Protein AF-A0A931SEQ1-F1 (afdb_monomer)

Sequence (87 aa):
MEGLRWNPLKNEWLRIARGASFSDLTDNGTFLGTRHHPTRPNQQIMLFEYQGRVWAVPFVRSREGNFLKTLYPSRKYTRLHRRGELI

Radius of gyration: 12.46 Å; Cα contacts (8 Å, |Δi|>4): 153; chains: 1; bounding box: 30×28×35 Å

Structure (mmCIF, N/CA/C/O backbone):
data_AF-A0A931SEQ1-F1
#
_entry.id   AF-A0A931SEQ1-F1
#
loop_
_atom_site.group_PDB
_atom_site.id
_atom_site.type_symbol
_atom_site.label_atom_id
_atom_site.label_alt_id
_atom_site.label_comp_id
_atom_site.label_asym_id
_atom_site.label_entity_id
_atom_site.label_seq_id
_atom_site.pdbx_PDB_ins_code
_atom_site.Cartn_x
_atom_site.Cartn_y
_atom_site.Cartn_z
_atom_site.occupancy
_atom_site.B_iso_or_equiv
_atom_site.auth_seq_id
_atom_site.auth_comp_id
_atom_site.auth_asym_id
_atom_site.auth_atom_id
_atom_site.pdbx_PDB_model_num
ATOM 1 N N . MET A 1 1 ? 11.863 9.606 0.795 1.00 50.03 1 MET A N 1
ATOM 2 C CA . MET A 1 1 ? 11.488 8.255 0.318 1.00 50.03 1 MET A CA 1
ATOM 3 C C . MET A 1 1 ? 12.034 8.092 -1.093 1.00 50.03 1 MET A C 1
ATOM 5 O O . MET A 1 1 ? 11.847 9.009 -1.881 1.00 50.03 1 MET A O 1
ATOM 9 N N . GLU A 1 2 ? 12.750 7.001 -1.396 1.00 58.09 2 GLU A N 1
ATOM 10 C CA . GLU A 1 2 ? 13.146 6.664 -2.780 1.00 58.09 2 GLU A CA 1
ATOM 11 C C . GLU A 1 2 ? 11.921 6.741 -3.703 1.00 58.09 2 GLU A C 1
ATOM 13 O O . GLU A 1 2 ? 10.844 6.281 -3.315 1.00 58.09 2 GLU A O 1
ATOM 18 N N . GLY A 1 3 ? 12.088 7.325 -4.895 1.00 82.25 3 GLY A N 1
ATOM 19 C CA . GLY A 1 3 ? 10.993 7.649 -5.810 1.00 82.25 3 GLY A CA 1
ATOM 20 C C . GLY A 1 3 ? 10.032 6.478 -6.023 1.00 82.25 3 GLY A C 1
A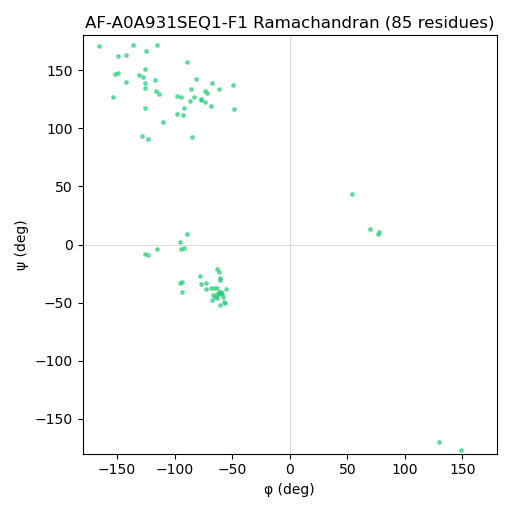TOM 21 O O . GLY A 1 3 ? 10.420 5.418 -6.527 1.00 82.25 3 GLY A O 1
ATOM 22 N N . LEU A 1 4 ? 8.778 6.670 -5.611 1.00 89.31 4 LEU A N 1
ATOM 23 C CA . LEU A 1 4 ? 7.695 5.747 -5.915 1.00 89.31 4 LEU A CA 1
ATOM 24 C C . LEU A 1 4 ? 7.323 5.916 -7.386 1.00 89.31 4 LEU A C 1
ATOM 26 O O . LEU A 1 4 ? 7.160 7.032 -7.874 1.00 89.31 4 LEU A O 1
ATOM 30 N N . ARG A 1 5 ? 7.206 4.799 -8.100 1.00 92.94 5 ARG A N 1
ATOM 31 C CA . ARG A 1 5 ? 6.846 4.773 -9.517 1.00 92.94 5 ARG A CA 1
ATOM 32 C C . ARG A 1 5 ? 5.646 3.864 -9.717 1.00 92.94 5 ARG A C 1
ATOM 34 O O . ARG A 1 5 ? 5.579 2.772 -9.155 1.00 92.94 5 ARG A O 1
ATOM 41 N N . TRP A 1 6 ? 4.719 4.285 -10.562 1.00 94.00 6 T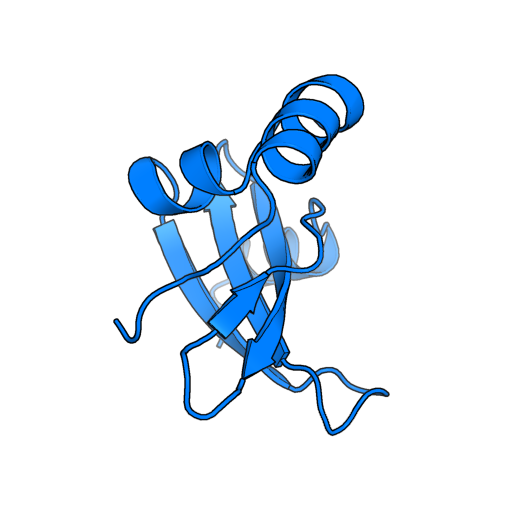RP A N 1
ATOM 42 C CA . TRP A 1 6 ? 3.584 3.473 -10.982 1.00 94.00 6 TRP A CA 1
ATOM 43 C C . TRP A 1 6 ? 3.168 3.840 -12.401 1.00 94.00 6 TRP A C 1
ATOM 45 O O . TRP A 1 6 ? 3.517 4.895 -12.923 1.00 94.00 6 TRP A O 1
ATOM 55 N N . ASN A 1 7 ? 2.411 2.950 -13.038 1.00 93.81 7 ASN A N 1
ATOM 56 C CA . ASN A 1 7 ? 1.801 3.241 -14.329 1.00 93.81 7 ASN A CA 1
ATOM 57 C C . ASN A 1 7 ? 0.565 4.153 -14.122 1.00 93.81 7 ASN A C 1
ATOM 59 O O . ASN A 1 7 ? -0.329 3.758 -13.365 1.00 93.81 7 ASN A O 1
ATOM 63 N N . PRO A 1 8 ? 0.467 5.322 -14.788 1.00 93.31 8 PRO A N 1
ATOM 64 C CA . PRO A 1 8 ? -0.664 6.243 -14.625 1.00 93.31 8 PRO A CA 1
ATOM 65 C C . PRO A 1 8 ? -2.025 5.652 -15.016 1.00 93.31 8 PRO A C 1
ATOM 67 O O . PRO A 1 8 ? -2.996 5.820 -14.284 1.00 93.31 8 PRO A O 1
ATOM 70 N N . LEU A 1 9 ? -2.102 4.883 -16.107 1.00 94.50 9 LEU A N 1
ATOM 71 C CA . LEU A 1 9 ? -3.344 4.212 -16.519 1.00 94.50 9 LEU A CA 1
ATOM 72 C C . LEU A 1 9 ? -3.796 3.195 -15.467 1.00 94.50 9 LEU A C 1
ATOM 74 O O . LEU A 1 9 ? -4.982 3.054 -15.181 1.00 94.50 9 LEU A O 1
ATOM 78 N N . LYS A 1 10 ? -2.835 2.506 -14.844 1.00 93.12 10 LYS A N 1
ATOM 79 C CA . LYS A 1 10 ? -3.123 1.571 -13.754 1.00 93.12 10 LYS A CA 1
ATOM 80 C C . LYS A 1 10 ? -3.615 2.281 -12.497 1.00 93.12 10 LYS A C 1
ATOM 82 O O . LYS A 1 10 ? -4.480 1.743 -11.813 1.00 93.12 10 LYS A O 1
ATOM 87 N N . ASN A 1 11 ? -3.055 3.451 -12.195 1.00 94.56 11 ASN A N 1
ATOM 88 C CA . ASN A 1 11 ? -3.495 4.288 -11.082 1.00 94.56 11 ASN A CA 1
ATOM 89 C C . ASN A 1 11 ? -4.980 4.631 -11.221 1.00 94.56 11 ASN A C 1
ATOM 91 O O . ASN A 1 11 ? -5.759 4.394 -10.301 1.00 94.56 11 ASN A O 1
ATOM 95 N N . GLU A 1 12 ? -5.364 5.098 -12.409 1.00 94.12 12 GLU A N 1
ATOM 96 C CA . GLU A 1 12 ? -6.742 5.478 -12.700 1.00 94.12 12 GLU A CA 1
ATOM 97 C C . GLU A 1 12 ? -7.689 4.278 -12.686 1.00 94.12 12 GLU A C 1
ATOM 99 O O . GLU A 1 12 ? -8.748 4.311 -12.060 1.00 94.12 12 GLU A O 1
ATOM 104 N N . TRP A 1 13 ? -7.272 3.163 -13.288 1.00 95.56 13 TRP A N 1
ATOM 105 C CA . TRP A 1 13 ? -8.065 1.939 -13.262 1.00 95.56 13 TRP A CA 1
ATOM 106 C C . TRP A 1 13 ? -8.315 1.432 -11.832 1.00 95.56 13 TRP A C 1
ATOM 108 O O . TRP A 1 13 ? -9.424 1.006 -11.517 1.00 95.56 13 TRP A O 1
ATOM 118 N N . LEU A 1 14 ? -7.314 1.493 -10.944 1.00 94.44 14 LEU A N 1
ATOM 119 C CA . LEU A 1 14 ? -7.478 1.109 -9.536 1.00 94.44 14 LEU A CA 1
ATOM 120 C C . LEU A 1 14 ? -8.442 2.043 -8.801 1.00 94.44 14 LEU A C 1
ATOM 122 O O . LEU A 1 14 ? -9.254 1.553 -8.014 1.00 94.44 14 LEU A O 1
ATOM 126 N N . ARG A 1 15 ? -8.409 3.346 -9.108 1.00 93.00 15 ARG A N 1
ATOM 127 C CA . ARG A 1 15 ? -9.350 4.331 -8.564 1.00 93.00 15 ARG A CA 1
ATOM 128 C C . ARG A 1 15 ? -10.791 3.938 -8.866 1.00 93.00 15 ARG A C 1
ATOM 130 O O . ARG A 1 15 ? -11.594 3.828 -7.947 1.00 93.00 15 ARG A O 1
ATOM 137 N N . ILE A 1 16 ? -11.083 3.627 -10.129 1.00 93.81 16 ILE A N 1
ATOM 138 C CA . ILE A 1 16 ? -12.420 3.215 -10.581 1.00 93.81 16 ILE A CA 1
ATOM 139 C C . ILE A 1 16 ? -12.805 1.849 -9.994 1.00 93.81 16 ILE A C 1
ATOM 141 O O . ILE A 1 16 ? -13.899 1.682 -9.463 1.00 93.81 16 ILE A O 1
ATOM 145 N N . ALA A 1 17 ? -11.910 0.861 -10.066 1.00 93.06 17 ALA A N 1
ATOM 146 C CA . ALA A 1 17 ? -12.233 -0.522 -9.712 1.00 93.06 17 ALA A CA 1
ATOM 147 C C . ALA A 1 17 ? -12.262 -0.794 -8.199 1.00 93.06 17 ALA A C 1
ATOM 149 O O . ALA A 1 17 ? -12.904 -1.748 -7.758 1.00 93.06 17 ALA A O 1
ATOM 150 N N . ARG A 1 18 ? -11.507 -0.031 -7.397 1.00 91.25 18 ARG A N 1
ATOM 151 C CA . ARG A 1 18 ? -11.307 -0.296 -5.959 1.00 91.25 18 ARG A CA 1
ATOM 152 C C . ARG A 1 18 ? -11.644 0.890 -5.061 1.00 91.25 18 ARG A C 1
ATOM 154 O O . ARG A 1 18 ? -11.658 0.704 -3.848 1.00 91.25 18 ARG A O 1
ATOM 161 N N . GLY A 1 19 ? -11.915 2.065 -5.627 1.00 92.12 19 GLY A N 1
ATOM 162 C CA . GLY A 1 19 ? -12.202 3.287 -4.873 1.00 92.12 19 GLY A CA 1
ATOM 163 C C . GLY A 1 19 ? -10.964 3.963 -4.279 1.00 92.12 19 GLY A C 1
ATOM 164 O O . GLY A 1 19 ? -11.112 4.841 -3.438 1.00 92.12 19 GLY A O 1
ATOM 165 N N . ALA A 1 20 ? -9.756 3.542 -4.672 1.00 94.31 20 ALA A N 1
ATOM 166 C CA . ALA A 1 20 ? -8.501 4.161 -4.253 1.00 94.31 20 ALA A CA 1
ATOM 167 C C . ALA A 1 20 ? -7.413 3.965 -5.314 1.00 94.31 20 ALA A C 1
ATOM 169 O O . ALA A 1 20 ? -7.347 2.930 -5.985 1.00 94.31 20 ALA A O 1
ATOM 170 N N . SER A 1 21 ? -6.538 4.952 -5.434 1.00 96.44 21 SER A N 1
ATOM 171 C CA . SER A 1 21 ? -5.382 4.973 -6.325 1.00 96.44 21 SER A CA 1
ATOM 172 C C . SER A 1 21 ? -4.069 5.004 -5.532 1.00 96.44 21 SER A C 1
ATOM 174 O O . SER A 1 21 ? -4.068 5.132 -4.309 1.00 96.44 21 SER A O 1
ATOM 176 N N . PHE A 1 22 ? -2.928 4.851 -6.206 1.00 95.69 22 PHE A N 1
ATOM 177 C CA . PHE A 1 22 ? -1.626 5.018 -5.559 1.00 95.69 22 PHE A CA 1
ATOM 178 C C . PHE A 1 22 ? -1.440 6.450 -5.063 1.00 95.69 22 PHE A C 1
ATOM 180 O O . PHE A 1 22 ? -1.016 6.611 -3.926 1.00 95.69 22 PHE A O 1
ATOM 187 N N . SER A 1 23 ? -1.825 7.449 -5.866 1.00 94.75 23 SER A N 1
ATOM 188 C CA . SER A 1 23 ? -1.784 8.863 -5.468 1.00 94.75 23 SER A CA 1
ATOM 189 C C . SER A 1 23 ? -2.645 9.136 -4.235 1.00 94.75 23 SER A C 1
ATOM 191 O O . SER A 1 23 ? -2.189 9.794 -3.309 1.00 94.75 23 SER A O 1
ATOM 193 N N . ASP A 1 24 ? -3.846 8.549 -4.145 1.00 95.62 24 ASP A N 1
ATOM 194 C CA . ASP A 1 24 ? -4.693 8.733 -2.956 1.00 95.62 24 ASP A CA 1
ATOM 195 C C . ASP A 1 24 ? -3.982 8.252 -1.684 1.00 95.62 24 ASP A C 1
ATOM 197 O O . ASP A 1 24 ? -4.013 8.932 -0.660 1.00 95.62 24 ASP A O 1
ATOM 201 N N . LEU A 1 25 ? -3.308 7.097 -1.759 1.00 95.56 25 LEU A N 1
ATOM 202 C CA . LEU A 1 25 ? -2.583 6.525 -0.626 1.00 95.56 25 LEU A CA 1
ATOM 203 C C . LEU A 1 25 ? -1.291 7.280 -0.298 1.00 95.56 25 LEU A C 1
ATOM 205 O O . LEU A 1 25 ? -0.963 7.395 0.879 1.00 95.56 25 LEU A O 1
ATOM 209 N N . THR A 1 26 ? -0.545 7.759 -1.297 1.00 93.31 26 THR A N 1
ATOM 210 C CA . THR A 1 26 ? 0.725 8.467 -1.063 1.00 93.31 26 THR A CA 1
ATOM 211 C C . THR A 1 26 ? 0.525 9.895 -0.588 1.00 93.31 26 THR A C 1
ATOM 213 O O . THR A 1 26 ? 1.332 10.371 0.205 1.00 93.31 26 THR A O 1
ATOM 216 N N . ASP A 1 27 ? -0.532 10.555 -1.058 1.00 94.25 27 ASP A N 1
ATOM 217 C CA . ASP A 1 27 ? -0.748 11.983 -0.828 1.00 94.25 27 ASP A CA 1
ATOM 218 C C . ASP A 1 27 ? -1.652 12.218 0.387 1.00 94.25 27 ASP A C 1
ATOM 220 O O . ASP A 1 27 ? -1.474 13.195 1.110 1.00 94.25 27 ASP A O 1
ATOM 224 N N . ASN A 1 28 ? -2.605 11.311 0.639 1.00 95.50 28 ASN A N 1
ATOM 225 C CA . ASN A 1 28 ? -3.608 11.467 1.698 1.00 95.50 28 ASN A CA 1
ATOM 226 C C . ASN A 1 28 ? -3.623 10.320 2.721 1.00 95.50 28 ASN A C 1
ATOM 228 O O . ASN A 1 28 ? -4.348 10.396 3.713 1.00 95.50 28 ASN A O 1
ATOM 232 N N . GLY A 1 29 ? -2.893 9.231 2.474 1.00 94.94 29 GLY A N 1
ATOM 233 C CA . GLY A 1 29 ? -2.813 8.095 3.388 1.00 94.94 29 GLY A CA 1
ATOM 234 C C . GLY A 1 29 ? -1.685 8.238 4.410 1.00 94.94 29 GLY A C 1
ATOM 235 O O . GLY A 1 29 ? -0.684 8.913 4.182 1.00 94.94 29 GLY A O 1
ATOM 236 N N . THR A 1 30 ? -1.811 7.538 5.536 1.00 95.94 30 THR A N 1
ATOM 237 C CA . THR A 1 30 ? -0.737 7.436 6.533 1.00 95.94 30 THR A CA 1
ATOM 238 C C . THR A 1 30 ? 0.114 6.208 6.243 1.00 95.94 30 THR A C 1
ATOM 240 O O . THR A 1 30 ? -0.380 5.082 6.304 1.00 95.94 30 THR A O 1
ATOM 243 N N . PHE A 1 31 ? 1.401 6.391 5.947 1.00 95.38 31 PHE A N 1
ATOM 244 C CA . PHE A 1 31 ? 2.324 5.269 5.783 1.00 95.38 31 PHE A CA 1
ATOM 245 C C . PHE A 1 31 ? 2.566 4.572 7.126 1.00 95.38 31 PHE A C 1
ATOM 247 O O . PHE A 1 31 ? 3.074 5.175 8.067 1.00 95.38 31 PHE A O 1
ATOM 254 N N . LEU A 1 32 ? 2.214 3.290 7.204 1.00 94.94 32 LEU A N 1
ATOM 255 C CA . LEU A 1 32 ? 2.359 2.491 8.420 1.00 94.94 32 LEU A CA 1
ATOM 256 C C . LEU A 1 32 ? 3.681 1.729 8.442 1.00 94.94 32 LEU A C 1
ATOM 258 O O . LEU A 1 32 ? 4.235 1.514 9.508 1.00 94.94 32 LEU A O 1
ATOM 262 N N . GLY A 1 33 ? 4.195 1.313 7.285 1.00 93.19 33 GLY A N 1
ATOM 263 C CA . GLY A 1 33 ? 5.455 0.578 7.194 1.00 93.19 33 GLY A CA 1
ATOM 264 C C . GLY A 1 33 ? 5.495 -0.416 6.039 1.00 93.19 33 GLY A C 1
ATOM 265 O O . GLY A 1 33 ? 4.548 -0.547 5.260 1.00 93.19 33 GLY A O 1
ATOM 266 N N . THR A 1 34 ? 6.599 -1.155 5.946 1.00 92.69 34 THR A N 1
ATOM 267 C CA . THR A 1 34 ? 6.834 -2.155 4.895 1.00 92.69 34 THR A CA 1
ATOM 268 C C . THR A 1 34 ? 6.959 -3.553 5.493 1.00 92.69 34 THR A C 1
ATOM 270 O O . THR A 1 34 ? 7.567 -3.738 6.543 1.00 92.69 34 THR A O 1
ATOM 273 N N . ARG A 1 35 ? 6.416 -4.564 4.808 1.00 89.38 35 ARG A N 1
ATOM 274 C CA . ARG A 1 35 ? 6.579 -5.984 5.152 1.00 89.38 35 ARG A CA 1
ATOM 275 C C . ARG A 1 35 ? 7.117 -6.789 3.974 1.00 89.38 35 ARG A C 1
ATOM 277 O O . ARG A 1 35 ? 6.849 -6.474 2.815 1.00 89.38 35 ARG A O 1
ATOM 284 N N . HIS A 1 36 ? 7.838 -7.866 4.273 1.00 86.38 36 HIS A N 1
ATOM 285 C CA . HIS A 1 36 ? 8.225 -8.847 3.261 1.00 86.38 36 HIS A CA 1
ATOM 286 C C . HIS A 1 36 ? 6.998 -9.590 2.732 1.00 86.38 36 HIS A C 1
ATOM 288 O O . HIS A 1 36 ? 6.096 -9.950 3.495 1.00 86.38 36 HIS A O 1
A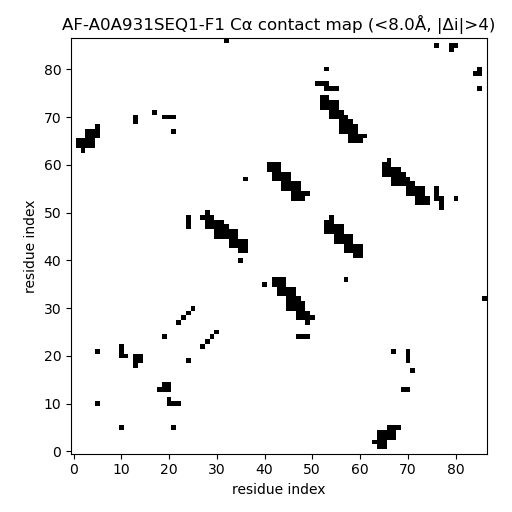TOM 294 N N . HIS A 1 37 ? 6.959 -9.826 1.420 1.00 78.19 37 HIS A N 1
ATOM 295 C CA . HIS A 1 37 ? 5.923 -10.666 0.844 1.00 78.19 37 HIS A CA 1
ATOM 296 C C . HIS A 1 37 ? 6.221 -12.133 1.201 1.00 78.19 37 HIS A C 1
ATOM 298 O O . HIS A 1 37 ? 7.277 -12.637 0.820 1.00 78.19 37 HIS A O 1
ATOM 304 N N . PRO A 1 38 ? 5.303 -12.854 1.873 1.00 73.00 38 PRO A N 1
ATOM 305 C CA . PRO A 1 38 ? 5.598 -14.164 2.465 1.00 73.00 38 PRO A CA 1
ATOM 306 C C . PRO A 1 38 ? 6.036 -15.217 1.438 1.00 73.00 38 PRO A C 1
ATOM 308 O O . PRO A 1 38 ? 6.823 -16.096 1.753 1.00 73.00 38 PRO A O 1
ATOM 311 N N . THR A 1 39 ? 5.537 -15.119 0.204 1.00 77.25 39 THR A N 1
ATOM 312 C CA . THR A 1 39 ? 5.800 -16.094 -0.869 1.00 77.25 39 THR A CA 1
ATOM 313 C C . THR A 1 39 ? 6.588 -15.545 -2.057 1.00 77.25 39 THR A C 1
ATOM 315 O O . THR A 1 39 ? 6.876 -16.284 -2.991 1.00 77.25 39 THR A O 1
ATOM 318 N N . ARG A 1 40 ? 6.909 -14.245 -2.082 1.00 78.00 40 ARG A N 1
ATOM 319 C CA . ARG A 1 40 ? 7.558 -13.610 -3.241 1.00 78.00 40 ARG A CA 1
ATOM 320 C C . ARG A 1 40 ? 8.801 -12.860 -2.773 1.00 78.00 40 ARG A C 1
ATOM 322 O O . ARG A 1 40 ? 8.675 -11.694 -2.414 1.00 78.00 40 ARG A O 1
ATOM 329 N N . PRO A 1 41 ? 9.989 -13.484 -2.804 1.00 75.94 41 PRO A N 1
ATOM 330 C CA . PRO A 1 41 ? 11.201 -12.913 -2.208 1.00 75.94 41 PRO A CA 1
ATOM 331 C C . PRO A 1 41 ? 11.603 -11.566 -2.827 1.00 75.94 41 PRO A C 1
ATOM 333 O O . PRO A 1 41 ? 12.125 -10.698 -2.137 1.00 75.94 41 PRO A O 1
ATOM 336 N N . ASN A 1 42 ? 11.263 -11.346 -4.100 1.00 83.56 42 ASN A N 1
ATOM 337 C CA . ASN A 1 42 ? 11.576 -10.111 -4.827 1.00 83.56 42 ASN A CA 1
ATOM 338 C C . ASN A 1 42 ? 10.491 -9.027 -4.684 1.00 83.56 42 ASN A C 1
ATOM 340 O O . ASN A 1 42 ? 10.491 -8.050 -5.433 1.00 83.56 42 ASN A O 1
ATOM 344 N N . GLN A 1 43 ? 9.505 -9.225 -3.804 1.00 87.56 43 GLN A N 1
ATOM 345 C CA . GLN A 1 43 ? 8.417 -8.281 -3.570 1.00 87.56 43 GLN A CA 1
ATOM 346 C C . GLN A 1 43 ? 8.290 -7.952 -2.088 1.00 87.56 43 GLN A C 1
ATOM 348 O O . GLN A 1 43 ? 8.450 -8.789 -1.201 1.00 87.56 43 GLN A O 1
ATOM 353 N N . GLN A 1 44 ? 7.938 -6.703 -1.837 1.00 92.38 44 GLN A N 1
ATOM 354 C CA . GLN A 1 44 ? 7.587 -6.203 -0.521 1.00 92.38 44 GLN A CA 1
ATOM 355 C C . GLN A 1 44 ? 6.199 -5.570 -0.592 1.00 92.38 44 GLN A C 1
ATOM 357 O O . GLN A 1 44 ? 5.636 -5.378 -1.671 1.00 92.38 44 GLN A O 1
ATOM 362 N N . ILE A 1 45 ? 5.613 -5.308 0.568 1.00 94.19 45 ILE A N 1
ATOM 363 C CA . ILE A 1 45 ? 4.274 -4.746 0.701 1.00 94.19 45 ILE A CA 1
ATOM 364 C C . ILE A 1 45 ? 4.386 -3.498 1.562 1.00 94.19 45 ILE A C 1
ATOM 366 O O . ILE A 1 45 ? 4.758 -3.602 2.729 1.00 94.19 45 ILE A O 1
ATOM 370 N N . MET A 1 46 ? 4.052 -2.339 1.001 1.00 94.94 46 MET A N 1
ATOM 371 C CA . MET A 1 46 ? 3.833 -1.124 1.787 1.00 94.94 46 MET A CA 1
ATOM 372 C C . MET A 1 46 ? 2.423 -1.147 2.366 1.00 94.94 46 MET A C 1
ATOM 374 O O . MET A 1 46 ? 1.486 -1.611 1.712 1.00 94.94 46 MET A O 1
ATOM 378 N N . LEU A 1 47 ? 2.276 -0.661 3.591 1.00 96.69 47 LEU A N 1
ATOM 379 C CA . LEU A 1 47 ? 1.001 -0.548 4.282 1.00 96.69 47 LEU A CA 1
ATOM 380 C C . LEU A 1 47 ? 0.666 0.927 4.477 1.00 96.69 47 LEU A C 1
ATOM 382 O O . LEU A 1 47 ? 1.488 1.678 4.996 1.00 96.69 47 LEU A O 1
ATOM 386 N N . PHE A 1 48 ? -0.546 1.311 4.088 1.00 96.88 48 PHE A N 1
ATOM 387 C CA . PHE A 1 48 ? -1.079 2.659 4.277 1.00 96.88 48 PHE A CA 1
ATOM 388 C C . PHE A 1 48 ? -2.419 2.591 5.000 1.00 96.88 48 PHE A C 1
ATOM 390 O O . PHE A 1 48 ? -3.260 1.777 4.631 1.00 96.88 48 PHE A O 1
ATOM 397 N N . GLU A 1 49 ? -2.643 3.426 6.004 1.00 96.62 49 GLU A N 1
ATOM 398 C CA . GLU A 1 49 ? -3.986 3.703 6.515 1.00 96.62 49 GLU A CA 1
ATOM 399 C C . GLU A 1 49 ? -4.629 4.769 5.627 1.00 96.62 49 GLU A C 1
ATOM 401 O O . GLU A 1 49 ? -4.021 5.799 5.349 1.00 96.62 49 GLU A O 1
ATOM 406 N N . TYR A 1 50 ? -5.825 4.489 5.116 1.00 97.12 50 TYR A N 1
ATOM 407 C CA . TYR A 1 50 ? -6.605 5.448 4.345 1.00 97.12 50 TYR A CA 1
ATOM 408 C C . TYR A 1 50 ? -8.091 5.115 4.475 1.00 97.12 50 TYR A C 1
ATOM 410 O O . TYR A 1 50 ? -8.507 3.973 4.234 1.00 97.12 50 TYR A O 1
ATOM 418 N N . GLN A 1 51 ? -8.890 6.113 4.861 1.00 94.50 51 GLN A N 1
ATOM 419 C CA . GLN A 1 51 ? -10.338 5.993 5.079 1.00 94.50 51 GLN A CA 1
ATOM 420 C C . GLN A 1 51 ? -10.721 4.860 6.059 1.00 94.50 51 GLN A C 1
ATOM 422 O O . GLN A 1 51 ? -11.645 4.076 5.817 1.00 94.50 51 GLN A O 1
ATOM 427 N N . GLY A 1 52 ? -9.997 4.725 7.176 1.00 93.44 52 GLY A N 1
ATOM 428 C CA . GLY A 1 52 ? -10.317 3.774 8.246 1.00 93.44 52 GLY A CA 1
ATOM 429 C C . GLY A 1 52 ? -9.949 2.318 7.941 1.00 93.44 52 GLY A C 1
ATOM 430 O O . GLY A 1 52 ? -10.360 1.403 8.677 1.00 93.44 52 GLY A O 1
ATOM 431 N N . ARG A 1 53 ? -9.213 2.074 6.848 1.00 95.44 53 ARG A N 1
ATOM 432 C CA . ARG A 1 53 ? -8.746 0.753 6.408 1.00 95.44 53 ARG A CA 1
ATOM 433 C C . ARG A 1 53 ? -7.261 0.789 6.081 1.00 95.44 53 ARG A C 1
ATOM 435 O O . ARG A 1 53 ? -6.755 1.756 5.528 1.00 95.44 53 ARG A O 1
ATOM 442 N N . VAL A 1 54 ? -6.583 -0.323 6.350 1.00 97.19 54 VAL A N 1
ATOM 443 C CA . VAL A 1 54 ? -5.204 -0.520 5.909 1.00 97.19 54 VAL A CA 1
ATOM 444 C C . VAL A 1 54 ? -5.192 -1.105 4.505 1.00 97.19 54 VAL A C 1
ATOM 446 O O . VAL A 1 54 ? -5.750 -2.177 4.256 1.00 97.19 54 VAL A O 1
ATOM 449 N N . TRP A 1 55 ? -4.515 -0.417 3.601 1.00 97.25 55 TRP A N 1
ATOM 450 C CA . TRP A 1 55 ? -4.262 -0.804 2.227 1.00 97.25 55 TRP A CA 1
ATOM 451 C C . TRP A 1 55 ? -2.880 -1.430 2.109 1.00 97.25 55 TRP A C 1
ATOM 453 O O . TRP A 1 55 ? -1.881 -0.868 2.550 1.00 97.25 55 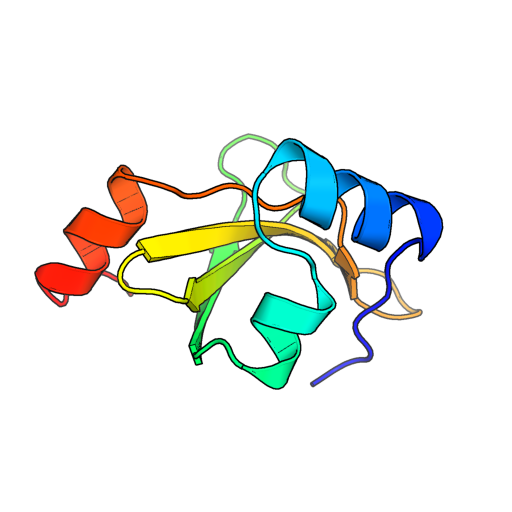TRP A O 1
ATOM 463 N N . ALA A 1 56 ? -2.832 -2.617 1.514 1.00 96.31 56 ALA A N 1
ATOM 464 C CA . ALA A 1 56 ? -1.602 -3.303 1.168 1.00 96.31 56 ALA A CA 1
ATOM 465 C C . ALA A 1 56 ? -1.230 -2.982 -0.277 1.00 96.31 56 ALA A C 1
ATOM 467 O O . ALA A 1 56 ? -2.033 -3.183 -1.191 1.00 96.31 56 ALA A O 1
ATOM 468 N N . VAL A 1 57 ? 0.001 -2.523 -0.474 1.00 95.94 57 VAL A N 1
ATOM 469 C CA . VAL A 1 57 ? 0.526 -2.067 -1.759 1.00 95.94 57 VAL A CA 1
ATOM 470 C C . VAL A 1 57 ? 1.779 -2.877 -2.104 1.00 95.94 57 VAL A C 1
ATOM 472 O O . VAL A 1 57 ? 2.886 -2.522 -1.693 1.00 95.94 57 VAL A O 1
ATOM 475 N N . PRO A 1 58 ? 1.636 -4.011 -2.816 1.00 95.12 58 PRO A N 1
ATOM 476 C CA . PRO A 1 58 ? 2.779 -4.765 -3.308 1.00 95.12 58 PRO A CA 1
ATOM 477 C C . PRO A 1 58 ? 3.637 -3.948 -4.274 1.00 95.12 58 PRO A C 1
ATOM 479 O O . PRO A 1 58 ? 3.124 -3.355 -5.229 1.00 95.12 58 PRO A O 1
ATOM 482 N N . PHE A 1 59 ? 4.950 -3.994 -4.078 1.00 94.06 59 PHE A N 1
ATOM 483 C CA . PHE A 1 59 ? 5.927 -3.312 -4.916 1.00 94.06 59 PHE A CA 1
ATOM 484 C C . PHE A 1 59 ? 7.19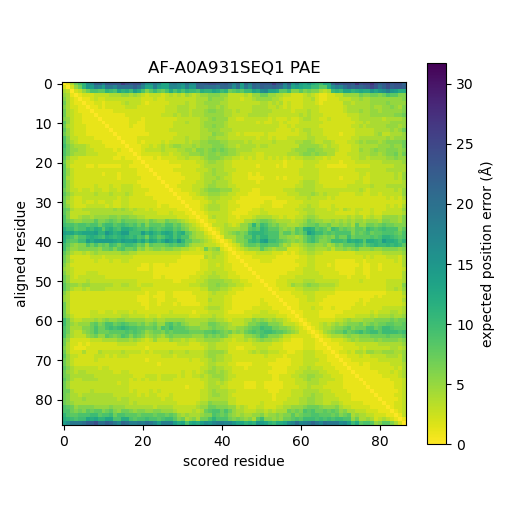4 -4.150 -5.117 1.00 94.06 59 PHE A C 1
ATOM 486 O O . PHE A 1 59 ? 7.446 -5.127 -4.405 1.00 94.06 59 PHE A O 1
ATOM 493 N N . VAL A 1 60 ? 7.975 -3.777 -6.128 1.00 92.00 60 VAL A N 1
ATOM 494 C CA . VAL A 1 60 ? 9.318 -4.316 -6.383 1.00 92.00 60 VAL A CA 1
ATOM 495 C C . VAL A 1 60 ? 10.320 -3.182 -6.239 1.00 92.00 60 VAL A C 1
ATOM 497 O O . VAL A 1 60 ? 10.111 -2.107 -6.804 1.00 92.00 60 VAL A O 1
ATOM 500 N N . ARG A 1 61 ? 11.401 -3.426 -5.496 1.00 88.38 61 ARG A N 1
ATOM 501 C CA . ARG A 1 61 ? 12.519 -2.489 -5.373 1.00 88.38 61 ARG A CA 1
ATOM 502 C C . ARG A 1 61 ? 13.499 -2.709 -6.519 1.00 88.38 61 ARG A C 1
ATOM 504 O O . ARG A 1 61 ? 13.840 -3.846 -6.839 1.00 88.38 61 ARG A O 1
ATOM 511 N N . SER A 1 62 ? 13.933 -1.624 -7.141 1.00 83.44 62 SER A N 1
ATOM 512 C CA . SER A 1 62 ? 14.920 -1.620 -8.220 1.00 83.44 62 SER A CA 1
ATOM 513 C C . SER A 1 62 ? 15.926 -0.490 -7.999 1.00 83.44 62 SER A C 1
ATOM 515 O O . SER A 1 62 ? 15.709 0.367 -7.142 1.00 83.44 62 SER A O 1
ATOM 517 N N . ARG A 1 63 ? 17.002 -0.450 -8.794 1.00 81.81 63 ARG A N 1
ATOM 518 C CA . ARG A 1 63 ? 17.971 0.662 -8.763 1.00 81.81 63 ARG A CA 1
ATOM 519 C C . ARG A 1 63 ? 17.341 2.015 -9.129 1.00 81.81 63 ARG A C 1
ATOM 521 O O . ARG A 1 63 ? 17.852 3.047 -8.723 1.00 81.81 63 ARG A O 1
ATOM 528 N N . GLU A 1 64 ? 16.230 2.007 -9.864 1.00 81.25 64 GLU A N 1
ATOM 529 C CA . GLU A 1 64 ? 15.543 3.207 -10.363 1.00 81.25 64 GLU A CA 1
ATOM 530 C C . GLU A 1 64 ? 14.396 3.685 -9.450 1.00 81.25 64 GLU A C 1
ATOM 532 O O . GLU A 1 64 ? 13.763 4.713 -9.721 1.00 81.25 64 GLU A O 1
ATOM 537 N N . GLY A 1 65 ? 14.110 2.937 -8.378 1.00 85.88 65 GLY A N 1
ATOM 538 C CA . GLY A 1 65 ? 13.062 3.235 -7.404 1.00 85.88 65 GLY A CA 1
ATOM 539 C C . GLY A 1 65 ? 12.128 2.059 -7.111 1.00 85.88 65 GLY A C 1
ATOM 540 O O . GLY A 1 65 ? 12.367 0.912 -7.512 1.00 85.88 65 GLY A O 1
ATOM 541 N N . ASN A 1 66 ? 11.044 2.363 -6.395 1.00 90.62 66 ASN A N 1
ATOM 542 C CA . ASN A 1 66 ? 10.053 1.390 -5.935 1.00 90.62 66 ASN A CA 1
ATOM 543 C C . ASN A 1 66 ? 8.850 1.369 -6.881 1.00 90.62 66 ASN A C 1
ATOM 545 O O . ASN A 1 66 ? 8.087 2.332 -6.938 1.00 90.62 66 ASN A O 1
ATOM 549 N N . PHE A 1 67 ? 8.661 0.266 -7.609 1.00 93.62 67 PHE A N 1
ATOM 550 C CA . PHE A 1 67 ? 7.573 0.142 -8.578 1.00 93.62 67 PHE A CA 1
ATOM 551 C C . PHE A 1 67 ? 6.331 -0.502 -7.956 1.00 93.62 67 PHE A C 1
ATOM 553 O O . PHE A 1 67 ? 6.331 -1.701 -7.646 1.00 93.62 67 PHE A O 1
ATOM 560 N N . LEU A 1 68 ? 5.263 0.283 -7.799 1.00 94.56 68 LEU A N 1
ATOM 561 C CA . LEU A 1 68 ? 4.001 -0.163 -7.216 1.00 94.56 68 LEU A CA 1
ATOM 562 C C . LEU A 1 68 ? 3.210 -0.988 -8.232 1.00 94.56 68 LEU A C 1
ATOM 564 O O . LEU A 1 68 ? 2.915 -0.553 -9.347 1.00 94.56 68 LEU A O 1
ATOM 568 N N . LYS A 1 69 ? 2.846 -2.212 -7.846 1.00 92.19 69 LYS A N 1
ATOM 569 C CA . LYS A 1 69 ? 2.159 -3.145 -8.744 1.00 92.19 69 LYS A CA 1
ATOM 570 C C . LYS A 1 69 ? 0.652 -3.077 -8.613 1.00 92.19 69 LYS A C 1
ATOM 572 O O . LYS A 1 69 ? -0.040 -3.223 -9.618 1.00 92.19 69 LYS A O 1
ATOM 577 N N . THR A 1 70 ? 0.129 -2.956 -7.400 1.00 94.06 70 THR A N 1
ATOM 578 C CA . THR A 1 70 ? -1.311 -2.982 -7.119 1.00 94.06 70 THR A CA 1
ATOM 579 C C . THR A 1 70 ? -1.575 -2.470 -5.704 1.00 94.06 70 THR A C 1
ATOM 581 O O . THR A 1 70 ? -0.629 -2.307 -4.942 1.00 94.06 70 THR A O 1
ATOM 584 N N . LEU A 1 71 ? -2.838 -2.243 -5.344 1.00 95.56 71 LEU A N 1
ATOM 585 C CA . LEU A 1 71 ? -3.249 -1.867 -3.989 1.00 95.56 71 LEU A CA 1
ATOM 586 C C . LEU A 1 71 ? -4.568 -2.546 -3.624 1.00 95.56 71 LEU A C 1
ATOM 588 O O . LEU A 1 71 ? -5.452 -2.642 -4.470 1.00 95.56 71 LEU A O 1
ATOM 592 N N . TYR A 1 72 ? -4.731 -3.033 -2.402 1.00 95.94 72 TYR A N 1
ATOM 593 C CA . TYR A 1 72 ? -5.994 -3.634 -1.963 1.00 95.94 72 TYR A CA 1
ATOM 594 C C . TYR A 1 72 ? -6.224 -3.424 -0.466 1.00 95.94 72 TYR A C 1
ATOM 596 O O . TYR A 1 72 ? -5.261 -3.433 0.306 1.00 95.94 72 TYR A O 1
ATOM 604 N N . PRO A 1 73 ? -7.483 -3.278 -0.022 1.00 96.19 73 PRO A N 1
ATOM 605 C CA . PRO A 1 73 ? -7.772 -3.152 1.395 1.00 96.19 73 PRO A CA 1
ATOM 606 C C . PRO A 1 73 ? -7.550 -4.509 2.072 1.00 96.19 73 PRO A C 1
ATOM 608 O O . PRO A 1 73 ? -8.052 -5.543 1.626 1.00 96.19 73 PRO A O 1
ATOM 611 N N . SER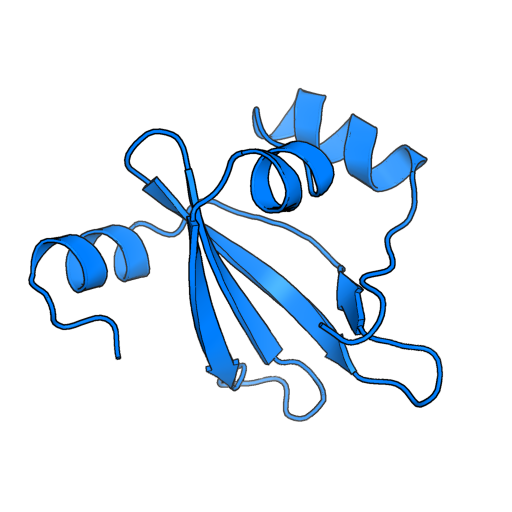 A 1 74 ? -6.809 -4.525 3.175 1.00 95.50 74 SER A N 1
ATOM 612 C CA . SER A 1 74 ? -6.484 -5.739 3.919 1.00 95.50 74 SER A CA 1
ATOM 613 C C . SER A 1 74 ? -7.206 -5.760 5.258 1.00 95.50 74 SER A C 1
ATOM 615 O O . SER A 1 74 ? -6.789 -5.118 6.218 1.00 95.50 74 SER A O 1
ATOM 617 N N . ARG A 1 75 ? -8.256 -6.586 5.367 1.00 94.94 75 ARG A N 1
ATOM 618 C CA . ARG A 1 75 ? -8.966 -6.808 6.644 1.00 94.94 75 ARG A CA 1
ATOM 619 C C . ARG A 1 75 ? -8.017 -7.270 7.754 1.00 94.94 75 ARG A C 1
ATOM 621 O O . ARG A 1 75 ? -8.153 -6.842 8.898 1.00 94.94 75 ARG A O 1
ATOM 628 N N . LYS A 1 76 ? -7.036 -8.114 7.407 1.00 94.25 76 LYS A N 1
ATOM 629 C CA . LYS A 1 76 ? -6.012 -8.608 8.337 1.00 94.25 76 LYS A CA 1
ATOM 6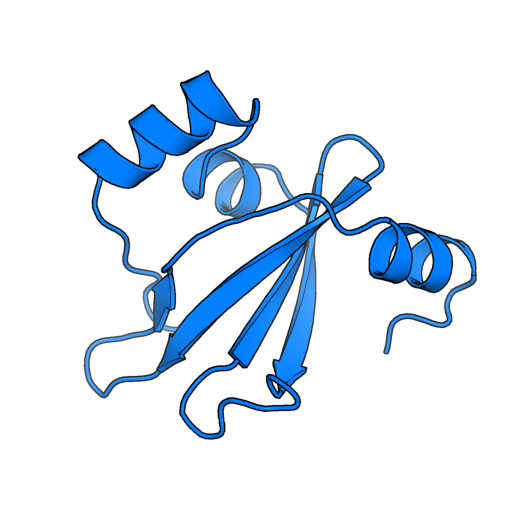30 C C . LYS A 1 76 ? -5.192 -7.454 8.912 1.00 94.25 76 LYS A C 1
ATOM 632 O O . LYS A 1 76 ? -5.086 -7.353 10.129 1.00 94.25 76 LYS A O 1
ATOM 637 N N . TYR A 1 77 ? -4.641 -6.591 8.058 1.00 95.25 77 TYR A N 1
ATOM 638 C CA . TYR A 1 77 ? -3.795 -5.491 8.523 1.00 95.25 77 TYR A CA 1
ATOM 639 C C . TYR A 1 77 ? -4.600 -4.391 9.211 1.00 95.25 77 TYR A C 1
ATOM 641 O O . TYR A 1 77 ? -4.129 -3.865 10.211 1.00 95.25 77 TYR A O 1
ATOM 649 N N . THR A 1 78 ? -5.839 -4.127 8.784 1.00 96.19 78 THR A N 1
ATOM 650 C CA . THR A 1 78 ? -6.739 -3.215 9.507 1.00 96.19 78 THR A CA 1
ATOM 651 C C . THR A 1 78 ? -6.970 -3.681 10.940 1.00 96.19 78 THR A C 1
ATOM 653 O O . THR A 1 78 ? -6.896 -2.881 11.867 1.00 96.19 78 THR A O 1
ATOM 656 N N . ARG A 1 79 ? -7.221 -4.980 11.147 1.00 95.94 79 ARG A N 1
ATOM 657 C CA . ARG A 1 79 ? -7.418 -5.529 12.493 1.00 95.94 79 ARG A CA 1
ATOM 658 C C . ARG A 1 79 ? -6.158 -5.419 13.348 1.00 95.94 79 ARG A C 1
ATOM 660 O O . ARG A 1 79 ? -6.269 -5.015 14.496 1.00 95.94 79 ARG A O 1
ATOM 667 N N . LEU A 1 80 ? -4.995 -5.770 12.797 1.00 94.62 80 LEU A N 1
ATOM 668 C CA . LEU A 1 80 ? -3.718 -5.659 13.513 1.00 94.62 80 LEU A CA 1
ATOM 669 C C . LEU A 1 80 ? -3.421 -4.203 13.890 1.00 94.62 80 LEU A C 1
ATOM 671 O O . LEU A 1 80 ? -3.049 -3.930 15.024 1.00 94.62 80 LEU A O 1
ATOM 675 N N . HIS A 1 81 ? -3.665 -3.262 12.974 1.00 94.75 81 HIS A N 1
ATOM 676 C CA . HIS A 1 81 ? -3.420 -1.842 13.218 1.00 94.75 81 HIS A CA 1
ATOM 677 C C . HIS A 1 81 ? -4.287 -1.294 14.348 1.00 94.75 81 HIS A C 1
ATOM 679 O O . HIS A 1 81 ? -3.771 -0.665 15.263 1.00 94.75 81 HIS A O 1
ATOM 685 N N . ARG A 1 82 ? -5.586 -1.617 14.341 1.00 93.12 82 ARG A N 1
ATOM 686 C CA . ARG A 1 82 ? -6.520 -1.200 15.399 1.00 93.12 82 ARG A CA 1
ATOM 687 C C . ARG A 1 82 ? -6.185 -1.770 16.778 1.00 93.12 82 ARG A C 1
ATOM 689 O O . ARG A 1 82 ? -6.648 -1.228 17.771 1.00 93.12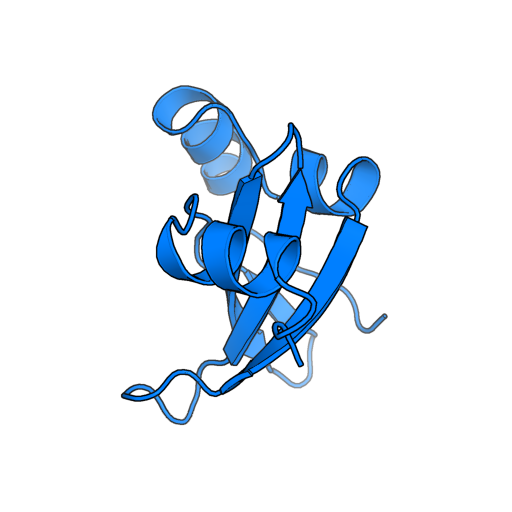 82 ARG A O 1
ATOM 696 N N . ARG A 1 83 ? -5.422 -2.862 16.840 1.00 94.00 83 ARG A N 1
ATOM 697 C CA . ARG A 1 83 ? -4.948 -3.466 18.092 1.00 94.00 83 ARG A CA 1
ATOM 698 C C . ARG A 1 83 ? -3.580 -2.944 18.536 1.00 94.00 83 ARG A C 1
ATOM 700 O O . ARG A 1 83 ? -3.101 -3.364 19.576 1.00 94.00 83 ARG A O 1
ATOM 707 N N . GLY A 1 84 ? -2.939 -2.077 17.747 1.00 91.50 84 GLY A N 1
ATOM 708 C CA . GLY A 1 84 ? -1.554 -1.663 17.989 1.00 91.50 84 GLY A CA 1
ATOM 709 C C . GLY A 1 84 ? -0.525 -2.773 17.739 1.00 91.50 84 GLY A C 1
ATOM 710 O O . GLY A 1 84 ? 0.623 -2.631 18.123 1.00 91.50 84 GLY A O 1
ATOM 711 N N . GLU A 1 85 ? -0.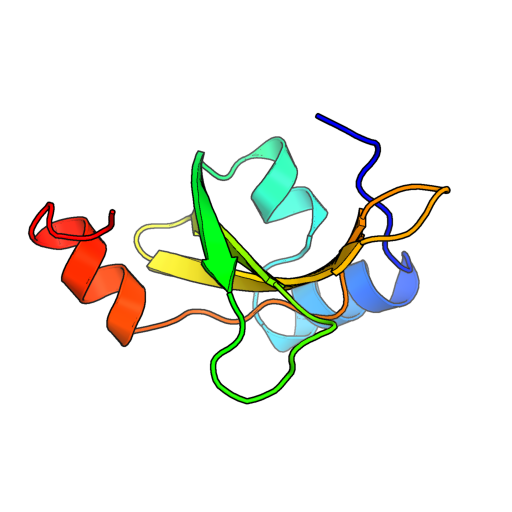916 -3.872 17.086 1.00 90.88 85 GLU A N 1
ATOM 712 C CA . GLU A 1 85 ? -0.057 -5.035 16.788 1.00 90.88 85 GLU A CA 1
ATOM 713 C C . GLU A 1 85 ? 0.565 -4.952 15.381 1.00 90.88 85 GLU A C 1
ATOM 715 O O . GLU A 1 85 ? 1.198 -5.891 14.878 1.00 90.88 85 GLU A O 1
ATOM 720 N N . LEU A 1 86 ? 0.291 -3.863 14.659 1.00 81.75 86 LEU A N 1
ATOM 721 C CA . LEU A 1 86 ? 0.853 -3.655 13.339 1.00 81.75 86 LEU A CA 1
ATOM 722 C C . LEU A 1 86 ? 2.232 -3.016 13.482 1.00 81.75 86 LEU A C 1
ATOM 724 O O . LEU A 1 86 ? 2.332 -1.798 13.415 1.00 81.75 86 LEU A O 1
ATOM 728 N N . ILE A 1 87 ? 3.234 -3.907 13.523 1.00 66.69 87 ILE A N 1
ATOM 729 C CA . ILE A 1 87 ? 4.693 -3.666 13.586 1.00 66.69 87 ILE A CA 1
ATOM 730 C C . ILE A 1 87 ? 5.207 -3.775 15.015 1.00 66.69 87 ILE A C 1
ATOM 732 O O . ILE A 1 87 ? 4.685 -3.062 15.890 1.00 66.69 87 ILE A O 1
#

Solvent-accessible surface area (backbone atoms only — not comparable to full-atom values): 4976 Å² total; per-residue (Å²): 129,75,54,76,41,68,58,68,71,57,33,52,51,34,30,75,76,69,75,49,30,62,64,54,43,71,75,72,23,45,81,73,50,76,44,77,38,94,88,38,91,79,32,34,28,40,34,23,41,48,95,92,36,23,30,42,31,39,27,34,79,53,99,89,28,35,39,52,74,52,73,45,79,31,72,69,54,31,54,30,46,78,68,66,64,61,119

Secondary structure (DSSP, 8-state):
-PPEE--HHHHHHHHHHHS--HHHHHHHSEEEEEEE-TT-TT-EEEEEEETTEEEEEEEEEETTEEEE---EE-HHHHHHHHTT---

Nearest PDB structures (foldseek):
  6trq-assembly2_C  TM=5.866E-01  e=9.859E-01  Saccharomyces cerevisiae S288C
  6pbc-assembly1_A  TM=4.103E-01  e=8.704E-01  Rattus norvegicus
  7lbm-assembly1_0  TM=4.926E-01  e=1.265E+00  Homo sapiens
  2it9-assembly1_A  TM=3.944E-01  e=2.510E+00  Prochlorococcus marinus str. NATL2A
  4bhm-assembly1_D  TM=3.675E-01  e=6.004E+00  Pyricularia oryzae

pLDDT: mean 90.9, std 8.25, range [50.03, 97.25]

Mean predicted aligned error: 3.96 Å

Foldseek 3Di:
DWDEDEDPVQQVVCCVPAVHGPCCQVVPWAWLDKAQDPPDNQKIWTWTHDPLFIKTWIWGQDPNGTYTDHIHTDPVQSVCVVVVNND

=== Feature glossary ===
Annotated list of the representations used here:

Nearest PDB structures. The Foldseek neighbor list gives the closest experimentally determined structures in the PDB, ranked by structural alignment. TM-score near 1 means near-identical fold; near 0.3 means only rough topology match. This is how one finds what a novel AlphaFold prediction most resembles in the solved-structure universe.

Foldseek 3Di. Foldseek's 3Di representation compresses backbone geometry into a per-residue letter drawn from a learned twenty-state alphabet. It captures the tertiary interaction pattern around each residue — which residues are packed against it in space, regardless of where they are in sequence.

Radius of gyration, Cα contacts, bounding box. Radius of gyration (Rg) is the root-mean-square distance of Cα atoms from their centroid — a single number for overall size and compactness. A globular domain of N residues has Rg ≈ 2.2·N^0.38 Å; an extended or disordered chain has a much larger Rg. The Cα contact count is the number of residue pairs whose Cα atoms are within 8 Å and are more than four positions apart in sequence — a standard proxy for tertiary packing density. The bounding box is the smallest axis-aligned box enclosing all Cα atoms.

InterPro / GO / CATH / organism. The annotation block draws on four external resources. InterPro: which protein families and domains the sequence belongs to. GO: standardized terms for what the protein does, what process it participates in, and where in the cell it acts. CATH: which structural fold it has in the CATH hierarchy. Organism: the species of origin.

mmCIF coordinates. The mmCIF block holds the 3D Cartesian coordinates of each backbone atom (N, Cα, C, O) in ångströms. mmCIF is the PDB's canonical archive format — a tagged-loop text representation of the atomic model.

pLDDT. pLDDT is the predicted lDDT-Cα score: AlphaFold's confidence that the local environment of each residue (all inter-atomic distances within 15 Å) is correctly placed. It is a per-residue number between 0 and 100, with higher meaning more reliable.

Backbone torsions (φ/ψ). φ (phi) and ψ (psi) are the two rotatable backbone dihedrals per residue: φ is the C(i-1)–N–Cα–C torsion, ψ is the N–Cα–C–N(i+1) torsion, both in degrees on (−180°, 180°]. α-helical residues cluster near (−60°, −45°); β-strand residues near (−120°, +130°). A Ramachandran plot is simply a scatter of (φ, ψ) for every residue.

B-factor. For experimental (PDB) structures, the B-factor (temperature factor) quantifies the positional spread of each atom in the crystal — a combination of thermal vibration and static disorder — in units of Å². High B-factors mark flexible loops or poorly resolved regions; low B-factors mark the rigid, well-ordered core.

Secondary structure (3-state, P-SEA). SS3 is a coarse helix/strand/coil call (letters a/b/c) made by the P-SEA algorithm from inter-Cα distances and dihedrals. It is less detailed than DSSP but needs only Cα positions.

Predicted aligned error. Predicted aligned error is AlphaFold's pairwise confidence. Unlike pLDDT (per-residue), PAE is per-residue-pair and captures whether two parts of the structure are correctly placed relative to each other. Units are ångströms of expected positional error.

Solvent-accessible surface area. Solvent-accessible surface area (SASA) is the area in Å² traced out by the centre of a 1.4 Å probe sphere (a water molecule) rolled over the protein's van der Waals surface (Shrake–Rupley / Lee–Richards construction). Buried residues have near-zero SASA; fully exposed residues can exceed 200 Å². The total SASA scales roughly with the number of surface residues.

Secondary structure (8-state, DSSP). The SS8 string is DSSP's per-residue secondary-structure call. α-helix (H) means an i→i+4 H-bond ladder; β-strand (E) means the residue participates in a β-sheet; 3₁₀ (G) and π (I) are tighter and wider helices; T/S are turns/bends; '-' is loop.

Rendered structure images. Structure images are PyMOL renders from six orthogonal camera directions. Cartoon representation draws helices as coils and strands as arrows; sticks shows the backbone as bonds; surface shows the solvent-excluded envelope. Rainbow coloring maps sequence position to hue (blue→red, N→C); chain coloring assigns a distinct color per polypeptide.

Sequence. The amino-acid sequence is the protein's primary structure: the linear order of residues from the N-terminus to the C-terminus, written in one-letter code. Everything else here — the 3D coordinates, the secondary structure, the domain annotations — is ultimately a consequence of this string.

Contact-map, Ramachandran, and PAE plots. Three diagnostic plots accompany the record. The Cα contact map visualizes the tertiary structure as a 2D adjacency matrix (8 Å cutoff, sequence-local contacts suppressed). The Ramachandran plot shows the distribution of backbone (φ, ψ) torsions, with points in the α and β basins reflecting secondary structure content. The PAE plot shows AlphaFold's inter-residue confidence as a color matrix.